Protein AF-A0A937ZK73-F1 (afdb_monomer_lite)

Structure (mmCIF, N/CA/C/O backbone):
data_AF-A0A937ZK73-F1
#
_entry.id   AF-A0A937ZK73-F1
#
loop_
_atom_site.group_PDB
_atom_site.id
_atom_site.type_symbol
_atom_site.label_atom_id
_atom_site.label_alt_id
_atom_site.label_comp_id
_atom_site.label_asym_id
_atom_site.label_entity_id
_atom_site.label_seq_id
_atom_site.pdbx_PDB_ins_code
_atom_site.Cartn_x
_atom_site.Cartn_y
_atom_site.Cartn_z
_atom_site.occupancy
_atom_site.B_iso_or_equiv
_atom_site.auth_seq_id
_atom_site.auth_comp_id
_atom_site.auth_asym_id
_atom_site.auth_atom_id
_atom_site.pdbx_PDB_model_num
ATOM 1 N N . MET A 1 1 ? 8.559 4.810 -21.079 1.00 75.81 1 MET A N 1
ATOM 2 C CA . MET A 1 1 ? 7.977 5.760 -20.108 1.00 75.81 1 MET A CA 1
ATOM 3 C C . MET A 1 1 ? 7.865 5.015 -18.790 1.00 75.81 1 MET A C 1
ATOM 5 O O . MET A 1 1 ? 7.395 3.888 -18.825 1.00 75.81 1 MET A O 1
ATOM 9 N N . GLN A 1 2 ? 8.397 5.561 -17.697 1.00 83.56 2 GLN A N 1
ATOM 10 C CA . GLN A 1 2 ? 8.349 4.933 -16.371 1.00 83.56 2 GLN A CA 1
ATOM 11 C C . GLN A 1 2 ? 7.307 5.656 -15.522 1.00 83.56 2 GLN A C 1
ATOM 13 O O . GLN A 1 2 ? 7.253 6.885 -15.546 1.00 83.56 2 GLN A O 1
ATOM 18 N N . PHE A 1 3 ? 6.489 4.890 -14.806 1.00 89.31 3 PHE A N 1
ATOM 19 C CA . PHE A 1 3 ? 5.446 5.411 -13.932 1.00 89.31 3 PHE A CA 1
ATOM 20 C C . PHE A 1 3 ? 5.817 5.160 -12.471 1.00 89.31 3 PHE A C 1
ATOM 22 O O . PHE A 1 3 ? 6.398 4.123 -12.139 1.00 89.31 3 PHE A O 1
ATOM 29 N N . ALA A 1 4 ? 5.497 6.125 -11.613 1.00 91.19 4 ALA A N 1
ATOM 30 C CA . ALA A 1 4 ? 5.729 6.067 -10.175 1.00 91.19 4 ALA A CA 1
ATOM 31 C C . ALA A 1 4 ? 4.453 6.465 -9.426 1.00 91.19 4 ALA A C 1
ATOM 33 O O . ALA A 1 4 ? 3.671 7.279 -9.923 1.00 91.19 4 ALA A O 1
ATOM 34 N N . LEU A 1 5 ? 4.257 5.879 -8.245 1.00 91.00 5 LEU A N 1
ATOM 35 C CA . LEU A 1 5 ? 3.124 6.151 -7.365 1.00 91.00 5 LEU A CA 1
ATOM 36 C C . LEU A 1 5 ? 3.609 6.897 -6.116 1.00 91.00 5 LEU A C 1
ATOM 38 O O . LEU A 1 5 ? 4.537 6.447 -5.448 1.00 91.00 5 LEU A O 1
ATOM 42 N N . ALA A 1 6 ? 2.974 8.021 -5.791 1.00 91.44 6 ALA A N 1
ATOM 43 C CA . ALA A 1 6 ? 3.170 8.722 -4.525 1.00 91.44 6 ALA A CA 1
ATOM 44 C C . ALA A 1 6 ? 1.929 8.514 -3.650 1.00 91.44 6 ALA A C 1
ATOM 46 O O . ALA A 1 6 ? 0.818 8.837 -4.072 1.00 91.44 6 ALA A O 1
ATOM 47 N N . ILE A 1 7 ? 2.118 7.951 -2.460 1.00 88.81 7 ILE A N 1
ATOM 48 C CA . ILE A 1 7 ? 1.053 7.623 -1.515 1.00 88.81 7 ILE A CA 1
ATOM 49 C C . ILE A 1 7 ? 1.188 8.527 -0.295 1.00 88.81 7 ILE A C 1
ATOM 51 O O . ILE A 1 7 ? 2.212 8.536 0.386 1.00 88.81 7 ILE A O 1
ATOM 55 N N . ASP A 1 8 ? 0.116 9.250 0.002 1.00 86.50 8 ASP A N 1
ATOM 56 C CA . ASP A 1 8 ? -0.041 9.977 1.253 1.00 86.50 8 ASP A CA 1
ATOM 57 C C . ASP A 1 8 ? -1.002 9.193 2.157 1.00 86.50 8 ASP A C 1
ATOM 59 O O . ASP A 1 8 ? -2.163 8.967 1.804 1.00 86.50 8 ASP A O 1
ATOM 63 N N . LEU A 1 9 ? -0.503 8.715 3.298 1.00 83.38 9 LEU A N 1
ATOM 64 C CA . LE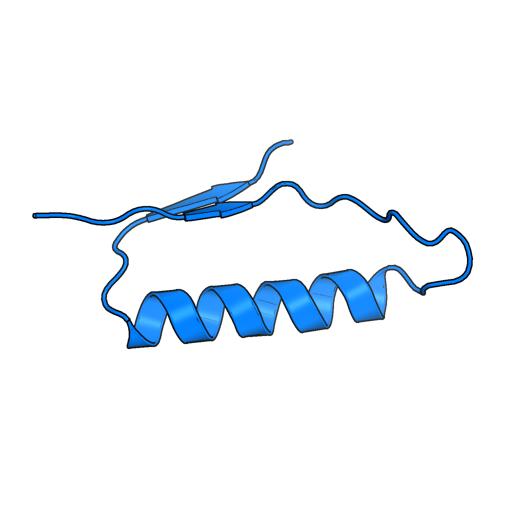U A 1 9 ? -1.203 7.790 4.198 1.00 83.38 9 LEU A CA 1
ATOM 65 C C . LEU A 1 9 ? -2.204 8.520 5.106 1.00 83.38 9 LEU A C 1
ATOM 67 O O . LEU A 1 9 ? -2.184 8.387 6.332 1.00 83.38 9 LEU A O 1
ATOM 71 N N . GLN A 1 10 ? -3.103 9.298 4.509 1.00 83.56 10 GLN A N 1
ATOM 72 C CA . GLN A 1 10 ? -4.080 10.082 5.254 1.00 83.56 10 GLN A CA 1
ATOM 73 C C . GLN A 1 10 ? -5.335 9.280 5.593 1.00 83.56 10 GLN A C 1
ATOM 75 O O . GLN A 1 10 ? -5.913 8.563 4.774 1.00 83.56 10 GLN A O 1
ATOM 80 N N . ARG A 1 11 ? -5.829 9.486 6.815 1.00 90.19 11 ARG A N 1
ATOM 81 C CA . ARG A 1 11 ? -7.159 9.047 7.233 1.00 90.19 11 ARG A CA 1
ATOM 82 C C . ARG A 1 11 ? -8.125 10.229 7.206 1.00 90.19 11 ARG A C 1
ATOM 84 O O . ARG A 1 11 ? -8.163 11.020 8.144 1.00 90.19 11 ARG A O 1
ATOM 91 N N . PHE A 1 12 ? -8.938 10.305 6.156 1.00 87.94 12 PHE A N 1
ATOM 92 C CA . PHE A 1 12 ? -9.963 11.349 6.004 1.00 87.94 12 PHE A CA 1
ATOM 93 C C . PHE A 1 12 ? -11.226 11.099 6.839 1.00 87.94 12 PHE A C 1
ATOM 95 O O . PHE A 1 12 ? -11.927 12.040 7.200 1.00 87.94 12 PHE A O 1
ATOM 102 N N . ASP A 1 13 ? -11.504 9.837 7.169 1.00 92.31 13 ASP A N 1
ATOM 103 C CA . ASP A 1 13 ? -12.601 9.439 8.050 1.00 92.31 13 ASP A CA 1
ATOM 104 C C . ASP A 1 13 ? -12.047 9.007 9.411 1.00 92.31 13 ASP A C 1
ATOM 106 O O . ASP A 1 13 ? -11.392 7.971 9.532 1.00 92.31 13 ASP A O 1
ATOM 110 N N . LYS A 1 14 ? -12.329 9.800 10.446 1.00 92.50 14 LYS A N 1
ATOM 111 C CA . LYS A 1 14 ? -11.852 9.572 11.817 1.00 92.50 14 LYS A CA 1
ATOM 112 C C . LYS A 1 14 ? -12.314 8.238 12.415 1.00 92.50 14 LYS A C 1
ATOM 114 O O . LYS A 1 14 ? -11.613 7.706 13.278 1.00 92.50 14 LYS A O 1
ATOM 119 N N . ASP A 1 15 ? -13.446 7.707 11.958 1.00 97.00 15 ASP A N 1
ATOM 120 C CA . ASP A 1 15 ? -14.048 6.485 12.491 1.00 97.00 15 ASP A CA 1
ATOM 121 C C . ASP A 1 15 ? -13.515 5.237 11.767 1.00 97.00 15 ASP A C 1
ATOM 123 O O . ASP A 1 15 ? -13.672 4.107 12.237 1.00 97.00 15 ASP A O 1
ATOM 127 N N . LYS A 1 16 ? -12.786 5.427 10.660 1.00 95.25 16 LYS A N 1
ATOM 128 C CA . LYS A 1 16 ? -12.106 4.350 9.946 1.00 95.25 16 LYS A CA 1
ATOM 129 C C . LYS A 1 16 ? -10.905 3.831 10.753 1.00 95.25 16 LYS A C 1
ATOM 131 O O . LYS A 1 16 ? -10.013 4.608 11.121 1.00 95.25 16 LYS A O 1
ATOM 136 N N . PRO A 1 17 ? -10.808 2.514 11.002 1.00 95.19 17 PRO A N 1
ATOM 137 C CA . PRO A 1 17 ? -9.620 1.935 11.617 1.00 95.19 17 PRO A CA 1
ATOM 138 C C . PRO A 1 17 ? -8.395 2.093 10.709 1.00 95.19 17 PRO A C 1
ATOM 140 O O . PRO A 1 17 ? -8.471 1.794 9.518 1.00 95.19 17 PRO A O 1
ATOM 143 N N . MET A 1 18 ? -7.242 2.472 11.271 1.00 93.19 18 MET A N 1
ATOM 144 C CA . MET A 1 18 ? -5.992 2.601 10.499 1.00 93.19 18 MET A CA 1
ATOM 145 C C . MET A 1 18 ? -5.563 1.294 9.828 1.00 93.19 18 MET A C 1
ATOM 147 O O . MET A 1 18 ? -4.975 1.331 8.755 1.00 93.19 18 MET A O 1
ATOM 151 N N . LYS A 1 19 ? -5.923 0.137 10.402 1.00 94.75 19 LYS A N 1
ATOM 152 C CA . LYS A 1 19 ? -5.711 -1.163 9.753 1.00 94.75 19 LYS A CA 1
ATOM 153 C C . LYS A 1 19 ? -6.387 -1.231 8.380 1.00 94.75 19 LYS A C 1
ATOM 155 O O . LYS A 1 19 ? -5.768 -1.668 7.428 1.00 94.75 19 LYS A O 1
ATOM 160 N N . LYS A 1 20 ? -7.616 -0.719 8.264 1.00 94.88 20 LYS A N 1
ATOM 161 C CA . LYS A 1 20 ? -8.335 -0.690 6.988 1.00 94.88 20 LYS A CA 1
ATOM 162 C C . LYS A 1 20 ? -7.684 0.267 5.983 1.00 94.88 20 LYS A C 1
ATOM 164 O O . LYS A 1 20 ? -7.669 -0.028 4.800 1.00 94.88 20 LYS A O 1
ATOM 169 N N . VAL A 1 21 ? -7.143 1.399 6.447 1.00 92.62 21 VAL A N 1
ATOM 170 C CA . VAL A 1 21 ? -6.368 2.322 5.592 1.00 92.62 21 VAL A CA 1
ATOM 171 C C . VAL A 1 21 ? -5.114 1.625 5.059 1.00 92.62 21 VAL A C 1
ATOM 173 O O . VAL A 1 21 ? -4.837 1.702 3.870 1.00 92.62 21 VAL A O 1
ATOM 176 N N . LEU A 1 22 ? -4.392 0.903 5.922 1.00 92.38 22 LEU A N 1
ATOM 177 C CA . LEU A 1 22 ? -3.234 0.104 5.524 1.00 92.38 22 LEU A CA 1
ATOM 178 C C . LEU A 1 22 ? -3.609 -0.979 4.502 1.00 92.38 22 LEU A C 1
ATOM 180 O O . LEU A 1 22 ? -2.932 -1.094 3.488 1.00 92.38 22 LEU A O 1
ATOM 184 N N . ASP A 1 23 ? -4.678 -1.741 4.752 1.00 95.38 23 ASP A N 1
ATOM 185 C CA . ASP A 1 23 ? -5.122 -2.819 3.859 1.00 95.38 23 ASP A CA 1
ATOM 186 C C . ASP A 1 23 ? -5.421 -2.283 2.443 1.00 95.38 23 ASP A C 1
ATOM 188 O O . ASP A 1 23 ? -4.951 -2.841 1.455 1.00 95.38 23 ASP A O 1
ATOM 192 N N . GLU A 1 24 ? -6.124 -1.150 2.338 1.00 93.88 24 GLU A N 1
ATOM 193 C CA . GLU A 1 24 ? -6.420 -0.491 1.055 1.00 93.88 24 GLU A CA 1
ATOM 194 C C . GLU A 1 24 ? -5.163 0.065 0.366 1.00 93.88 24 GLU A C 1
ATOM 196 O O . GLU A 1 24 ? -5.044 0.027 -0.858 1.00 93.88 24 GLU A O 1
ATOM 201 N N . VAL A 1 25 ? -4.196 0.571 1.136 1.00 93.25 25 VAL A N 1
ATOM 202 C CA . VAL A 1 25 ? -2.912 1.020 0.582 1.00 93.25 25 VAL A CA 1
ATOM 203 C C . VAL A 1 25 ? -2.124 -0.154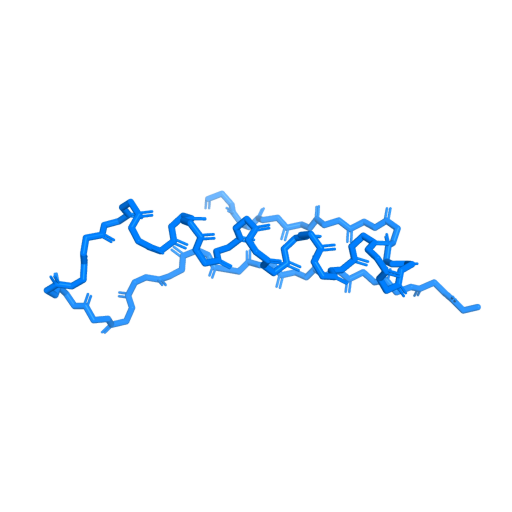 0.009 1.00 93.25 25 VAL A C 1
ATOM 205 O O . VAL A 1 25 ? -1.542 -0.025 -1.064 1.00 93.25 25 VAL A O 1
ATOM 208 N N . LEU A 1 26 ? -2.108 -1.301 0.689 1.00 94.50 26 LEU A N 1
ATOM 209 C CA . LEU A 1 26 ? -1.438 -2.499 0.182 1.00 94.50 26 LEU A CA 1
ATOM 210 C C . LEU A 1 26 ? -2.100 -3.014 -1.101 1.00 94.50 26 LEU A C 1
ATOM 212 O O . LEU A 1 26 ? -1.396 -3.442 -2.013 1.00 94.50 26 LEU A O 1
ATOM 216 N N . GLU A 1 27 ? -3.426 -2.915 -1.205 1.00 95.81 27 GLU A N 1
ATOM 217 C CA . GLU A 1 27 ? -4.153 -3.211 -2.443 1.00 95.81 27 GLU A CA 1
ATOM 218 C C . GLU A 1 27 ? -3.716 -2.277 -3.586 1.00 95.81 27 GLU A C 1
ATOM 220 O O . GLU A 1 27 ? -3.389 -2.744 -4.676 1.00 95.81 27 GLU A O 1
ATOM 225 N N . LEU A 1 28 ? -3.620 -0.965 -3.330 1.00 94.25 28 LEU A N 1
ATOM 226 C CA . LEU A 1 28 ? -3.134 0.026 -4.304 1.00 94.25 28 LEU A CA 1
ATOM 227 C C . LEU A 1 28 ? -1.703 -0.250 -4.769 1.00 94.25 28 LEU A C 1
ATOM 229 O O . LEU A 1 28 ? -1.408 -0.148 -5.959 1.00 94.25 28 LEU A O 1
ATOM 233 N N . VAL A 1 29 ? -0.822 -0.610 -3.837 1.00 94.19 29 VAL A N 1
ATOM 234 C CA . VAL A 1 29 ? 0.561 -1.001 -4.131 1.00 94.19 29 VAL A CA 1
ATOM 235 C C . VAL A 1 29 ? 0.595 -2.241 -5.027 1.00 94.19 29 VAL A C 1
ATOM 237 O O . VAL A 1 29 ? 1.332 -2.248 -6.010 1.00 94.19 29 VAL A O 1
ATOM 240 N N . GLY A 1 30 ? -0.229 -3.253 -4.738 1.00 95.31 30 GLY A N 1
ATOM 241 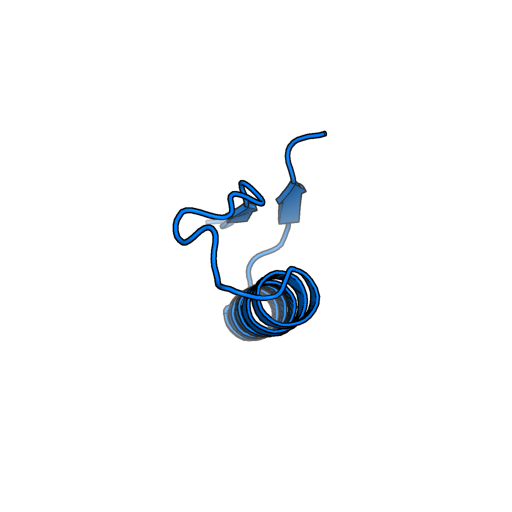C CA . GLY A 1 30 ? -0.341 -4.455 -5.569 1.00 95.31 30 GLY A CA 1
ATOM 242 C C . GLY A 1 30 ? -0.824 -4.143 -6.986 1.00 95.31 30 GLY A C 1
ATOM 243 O O . GLY A 1 30 ? -0.208 -4.571 -7.956 1.00 95.31 30 GLY A O 1
ATOM 244 N N . MET A 1 31 ? -1.860 -3.311 -7.119 1.00 96.00 31 MET A N 1
ATOM 245 C CA . MET A 1 31 ? -2.344 -2.863 -8.431 1.00 96.00 31 MET A CA 1
ATOM 246 C C . MET A 1 31 ? -1.281 -2.075 -9.211 1.00 96.00 31 MET A C 1
ATOM 248 O O . MET A 1 31 ? -1.198 -2.186 -10.434 1.00 96.00 31 MET A O 1
ATOM 252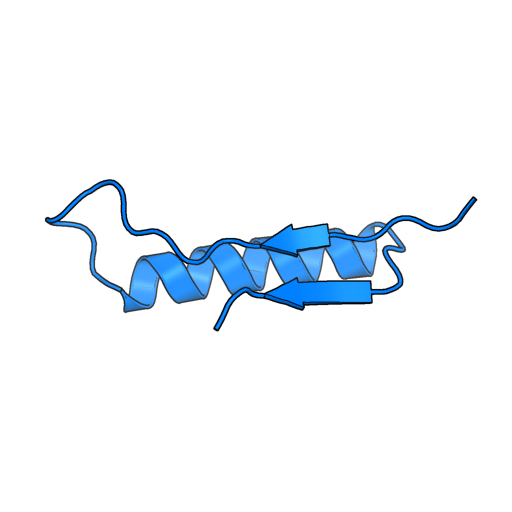 N N . ALA A 1 32 ? -0.461 -1.274 -8.527 1.00 94.88 32 ALA A N 1
ATOM 253 C CA . ALA A 1 32 ? 0.629 -0.538 -9.160 1.00 94.88 32 ALA A CA 1
ATOM 254 C C . ALA A 1 32 ? 1.740 -1.476 -9.663 1.00 94.88 32 ALA A C 1
ATOM 256 O O . ALA A 1 32 ? 2.240 -1.277 -10.771 1.00 94.88 32 ALA A O 1
ATOM 257 N N . ASP A 1 33 ? 2.086 -2.508 -8.890 1.00 94.62 33 ASP A N 1
ATOM 258 C CA . ASP A 1 33 ? 3.049 -3.540 -9.294 1.00 94.62 33 ASP A CA 1
ATOM 259 C C . ASP A 1 33 ? 2.558 -4.304 -10.535 1.00 94.62 33 ASP A C 1
ATOM 261 O O . ASP A 1 33 ? 3.247 -4.355 -11.556 1.00 94.62 33 ASP A O 1
ATOM 265 N N . GLU A 1 34 ? 1.306 -4.775 -10.516 1.00 96.31 34 GLU A N 1
ATOM 266 C CA . GLU A 1 34 ? 0.663 -5.416 -11.674 1.00 96.31 34 GLU A CA 1
ATOM 267 C C . GLU A 1 34 ? 0.585 -4.482 -12.896 1.00 96.31 34 GLU A C 1
ATOM 269 O O . GLU A 1 34 ? 0.705 -4.921 -14.042 1.00 96.31 34 GLU A O 1
ATOM 274 N N . GLY A 1 35 ? 0.422 -3.177 -12.660 1.00 94.06 35 GLY A N 1
ATOM 275 C CA . GLY A 1 35 ? 0.401 -2.130 -13.680 1.00 94.06 35 GLY A CA 1
ATOM 276 C C . GLY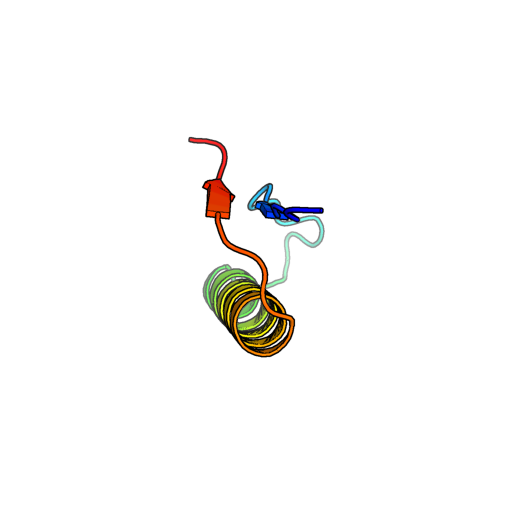 A 1 35 ? 1.777 -1.732 -14.230 1.00 94.06 35 GLY A C 1
ATOM 277 O O . GLY A 1 35 ? 1.846 -0.890 -15.128 1.00 94.06 35 GLY A O 1
ATOM 278 N N . GLY A 1 36 ? 2.871 -2.306 -13.717 1.00 95.12 36 GLY A N 1
ATOM 279 C CA . GLY A 1 36 ? 4.235 -2.027 -14.172 1.00 95.12 36 GLY A CA 1
ATOM 280 C C . GLY A 1 36 ? 4.821 -0.705 -13.661 1.00 95.12 36 GLY A C 1
ATOM 281 O O . GLY A 1 36 ? 5.732 -0.151 -14.287 1.00 95.12 36 GLY A O 1
ATOM 282 N N . PHE A 1 37 ? 4.308 -0.174 -12.548 1.00 95.62 37 PHE A N 1
ATOM 283 C CA . PHE A 1 37 ? 4.928 0.953 -11.853 1.00 95.62 37 PHE A CA 1
ATOM 284 C C . PHE A 1 37 ? 6.235 0.494 -11.208 1.00 95.62 37 PHE A C 1
ATOM 286 O O . PHE A 1 37 ? 6.318 -0.576 -10.619 1.00 95.62 37 PHE A O 1
ATOM 293 N N . VAL A 1 38 ? 7.276 1.318 -11.308 1.00 93.62 38 VAL A N 1
ATOM 294 C CA . VAL A 1 38 ? 8.642 0.906 -10.928 1.00 93.62 38 VAL A CA 1
ATOM 295 C C . VAL A 1 38 ? 9.097 1.463 -9.582 1.00 93.62 38 VAL A C 1
ATOM 297 O O . VAL A 1 38 ? 10.178 1.127 -9.104 1.00 93.62 38 VAL A O 1
ATOM 300 N N . SER A 1 39 ? 8.319 2.368 -8.989 1.00 92.69 39 SER A N 1
ATOM 301 C CA . SER A 1 39 ? 8.673 3.033 -7.738 1.00 92.69 39 SER A CA 1
ATOM 302 C C . SER A 1 39 ? 7.429 3.505 -6.996 1.00 92.69 39 SER A C 1
ATOM 304 O O . SER A 1 39 ? 6.483 4.011 -7.609 1.00 92.69 39 SER A O 1
ATOM 306 N N . ILE A 1 40 ? 7.469 3.358 -5.672 1.00 90.81 40 ILE A N 1
ATOM 307 C CA . ILE A 1 40 ? 6.438 3.811 -4.743 1.00 90.81 40 ILE A CA 1
ATOM 308 C C . ILE A 1 40 ? 7.107 4.685 -3.687 1.00 90.81 40 ILE A C 1
ATOM 310 O O . ILE A 1 40 ? 8.097 4.279 -3.080 1.00 90.81 40 ILE A O 1
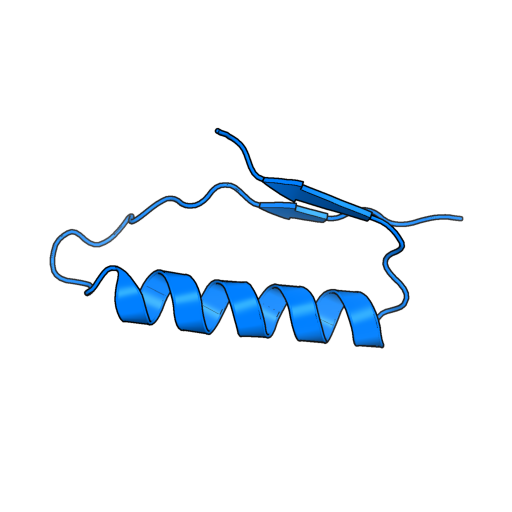ATOM 314 N N . TRP A 1 41 ? 6.564 5.880 -3.485 1.00 91.38 41 TRP A N 1
ATOM 315 C CA . TRP A 1 41 ? 7.000 6.834 -2.471 1.00 91.38 41 TRP A CA 1
ATOM 316 C C . TRP A 1 41 ? 5.886 7.041 -1.456 1.00 91.38 41 TRP A C 1
ATOM 318 O O . TRP A 1 41 ? 4.776 7.394 -1.842 1.00 91.38 41 TRP A O 1
ATOM 328 N N . SER A 1 42 ? 6.182 6.860 -0.171 1.00 87.44 42 SER A N 1
ATOM 329 C CA . SER A 1 42 ? 5.300 7.279 0.918 1.00 87.44 42 SER A CA 1
ATOM 330 C C . SER A 1 42 ? 5.901 8.480 1.636 1.00 87.44 42 SER A C 1
ATOM 332 O O . SER A 1 42 ? 7.111 8.508 1.866 1.00 87.44 42 SER A O 1
ATOM 334 N N . ALA A 1 43 ? 5.070 9.456 1.996 1.00 82.31 43 ALA A N 1
ATOM 335 C CA . ALA A 1 43 ? 5.489 10.503 2.927 1.00 82.31 43 ALA A CA 1
ATOM 336 C C . ALA A 1 43 ? 5.770 9.897 4.320 1.00 82.31 43 ALA A C 1
ATOM 338 O O . ALA A 1 43 ? 5.112 8.925 4.701 1.00 82.31 43 ALA A O 1
ATOM 339 N N . GLU A 1 44 ? 6.763 10.443 5.033 1.00 65.56 44 GLU A N 1
ATOM 340 C CA . GLU A 1 44 ? 7.047 10.132 6.448 1.00 65.56 44 GLU A CA 1
ATOM 341 C C . GLU A 1 44 ? 6.091 10.884 7.383 1.00 65.56 44 GLU A C 1
ATOM 343 O O . GLU A 1 44 ? 5.834 12.083 7.119 1.00 65.56 44 GLU A O 1
#

Sequence (44 aa):
MQFALAIDLQRFDKDKPMKKVLDEVLELVGMADEGGFVSIWSAE

pLDDT: mean 91.13, std 5.9, range [65.56, 97.0]

Radius of gyration: 11.74 Å; chains: 1; bounding box: 23×17×33 Å

Foldseek 3Di:
DAAEEEDELDDPDPVDDSVVSVVVVVVVVVVCVVVRHDYYHYDD

Secondary structure (DSSP, 8-state):
---EEEE-----STTS-HHHHHHHHHHHHHHHHHTT--EEEE--